Protein AF-A0A3P7QTE3-F1 (afdb_monomer_lite)

Organism: NCBI:txid637853

Structure (mmCIF, N/CA/C/O backbone):
data_AF-A0A3P7QTE3-F1
#
_entry.id   AF-A0A3P7QTE3-F1
#
loop_
_atom_site.group_PDB
_atom_site.id
_atom_site.type_symbol
_atom_site.label_atom_id
_atom_site.label_alt_id
_atom_site.label_comp_id
_atom_site.label_asym_id
_atom_site.label_entity_id
_atom_site.label_seq_id
_atom_site.pdbx_PDB_ins_code
_atom_site.Cartn_x
_atom_site.Cartn_y
_atom_site.Cartn_z
_atom_site.occupancy
_atom_site.B_iso_or_equiv
_atom_site.auth_seq_id
_atom_site.auth_comp_id
_atom_site.auth_asym_id
_atom_site.auth_atom_id
_atom_site.pdbx_PDB_model_num
ATOM 1 N N . MET A 1 1 ? -0.673 28.033 -23.781 1.00 47.50 1 MET A N 1
ATOM 2 C CA . MET A 1 1 ? -1.068 26.683 -23.327 1.00 47.50 1 MET A CA 1
ATOM 3 C C . MET A 1 1 ? -0.648 25.693 -24.394 1.00 47.50 1 MET A C 1
ATOM 5 O O . MET A 1 1 ? -0.947 25.936 -25.554 1.00 47.50 1 MET A O 1
ATOM 9 N N . GLN A 1 2 ? 0.078 24.641 -24.026 1.00 61.94 2 GLN A N 1
ATOM 10 C CA . GLN A 1 2 ? 0.423 23.546 -24.933 1.00 61.94 2 GLN A CA 1
ATOM 11 C C . GLN A 1 2 ? -0.482 22.362 -24.591 1.00 61.94 2 GLN A C 1
ATOM 13 O O . GLN A 1 2 ? -0.618 22.015 -23.419 1.00 61.94 2 GLN A O 1
ATOM 18 N N . THR A 1 3 ? -1.138 21.786 -25.593 1.00 69.81 3 THR A N 1
ATOM 19 C CA . THR A 1 3 ? -1.985 20.604 -25.412 1.00 69.81 3 THR A CA 1
ATOM 20 C C . THR A 1 3 ? -1.099 19.371 -25.278 1.00 69.81 3 THR A C 1
ATOM 22 O O . THR A 1 3 ? -0.233 19.143 -26.120 1.00 69.81 3 THR A O 1
ATOM 25 N N . ALA A 1 4 ? -1.323 18.577 -24.233 1.00 74.06 4 ALA A N 1
ATOM 26 C CA . ALA A 1 4 ? -0.698 17.272 -24.056 1.00 74.06 4 ALA A CA 1
ATOM 27 C C . ALA A 1 4 ? -1.706 16.167 -24.396 1.00 74.06 4 ALA A C 1
ATOM 29 O O . ALA A 1 4 ? -2.893 16.293 -24.099 1.00 74.06 4 ALA A O 1
ATOM 30 N N . VAL A 1 5 ? -1.227 15.081 -25.002 1.00 72.00 5 VAL A N 1
ATOM 31 C CA . VAL A 1 5 ? -2.015 13.872 -25.271 1.00 72.00 5 VAL A CA 1
ATOM 32 C C . VAL A 1 5 ? -1.390 12.730 -24.477 1.00 72.00 5 VAL A C 1
ATOM 34 O O . VAL A 1 5 ? -0.202 12.455 -24.631 1.00 72.00 5 VAL A O 1
ATOM 37 N N . ALA A 1 6 ? -2.178 12.092 -23.611 1.00 71.50 6 ALA A N 1
ATOM 38 C CA . ALA A 1 6 ? -1.771 10.918 -22.845 1.00 71.50 6 ALA A CA 1
ATOM 39 C C . ALA A 1 6 ? -2.335 9.651 -23.503 1.00 71.50 6 ALA A C 1
ATOM 41 O O . ALA A 1 6 ? -3.500 9.624 -23.893 1.00 71.50 6 ALA A O 1
ATOM 42 N N . GLY A 1 7 ? -1.513 8.609 -23.616 1.00 62.03 7 GLY A N 1
ATOM 43 C CA . GLY A 1 7 ? -1.929 7.274 -24.047 1.00 62.03 7 GLY A CA 1
ATOM 44 C C . GLY A 1 7 ? -1.589 6.246 -22.972 1.00 62.03 7 GLY A C 1
ATOM 45 O O . GLY A 1 7 ? -0.593 6.410 -22.266 1.00 62.03 7 GLY A O 1
ATOM 46 N N . SER A 1 8 ? -2.409 5.203 -22.832 1.00 64.62 8 SER A N 1
ATOM 47 C CA . SER A 1 8 ? -2.038 4.031 -22.041 1.00 64.62 8 SER A CA 1
ATOM 48 C C . SER A 1 8 ? -1.140 3.121 -22.874 1.00 64.62 8 SER A C 1
ATOM 50 O O . SER A 1 8 ? -1.301 2.971 -24.084 1.00 64.62 8 SER A O 1
ATOM 52 N N . ILE A 1 9 ? -0.166 2.519 -22.213 1.00 65.19 9 ILE A N 1
ATOM 53 C CA . ILE A 1 9 ? 0.646 1.436 -22.761 1.00 65.19 9 ILE A CA 1
ATOM 54 C C . ILE A 1 9 ? 0.377 0.193 -21.914 1.00 65.19 9 ILE A C 1
ATOM 56 O O . ILE A 1 9 ? 0.035 0.342 -20.743 1.00 65.19 9 ILE A O 1
ATOM 60 N N . ASP A 1 10 ? 0.518 -1.009 -22.486 1.00 63.75 10 ASP A N 1
ATOM 61 C CA . ASP A 1 10 ? 0.235 -2.308 -21.832 1.00 63.75 10 ASP A CA 1
ATOM 62 C C . ASP A 1 10 ? 1.280 -2.648 -20.743 1.00 63.75 10 ASP A C 1
ATOM 64 O O . ASP A 1 10 ? 1.974 -3.666 -20.777 1.00 63.75 10 ASP A O 1
ATOM 68 N N . LEU A 1 11 ? 1.442 -1.743 -19.774 1.00 60.56 11 LEU A N 1
ATOM 69 C CA . LEU A 1 11 ? 2.228 -1.919 -18.564 1.00 60.56 11 LEU A CA 1
ATOM 70 C C . LEU A 1 11 ? 1.339 -2.496 -17.482 1.00 60.56 11 LEU A C 1
ATOM 72 O O . LEU A 1 11 ? 0.680 -1.780 -16.728 1.00 60.56 11 LEU A O 1
ATOM 76 N N . ARG A 1 12 ? 1.355 -3.817 -17.381 1.00 70.94 12 ARG A N 1
ATOM 77 C CA . ARG A 1 12 ? 0.536 -4.501 -16.389 1.00 70.94 12 ARG A CA 1
ATOM 78 C C . ARG A 1 12 ? 1.190 -4.427 -15.018 1.00 70.94 12 ARG A C 1
ATOM 80 O O . ARG A 1 12 ? 2.273 -4.974 -14.789 1.00 70.94 12 ARG A O 1
ATOM 87 N N . THR A 1 13 ? 0.511 -3.732 -14.112 1.00 75.12 13 THR A N 1
ATOM 88 C CA . THR A 1 13 ? 0.779 -3.778 -12.675 1.00 75.12 13 THR A CA 1
ATOM 89 C C . THR A 1 13 ? -0.226 -4.740 -12.068 1.00 75.12 13 THR A C 1
ATOM 91 O O . THR A 1 13 ? -1.429 -4.507 -12.122 1.00 75.12 13 THR A O 1
ATOM 94 N N . TYR A 1 14 ? 0.269 -5.839 -11.515 1.00 82.69 14 TYR A N 1
ATOM 95 C CA . TYR A 1 14 ? -0.567 -6.861 -10.904 1.00 82.69 14 TYR A CA 1
ATOM 96 C C . TYR A 1 14 ? -0.625 -6.613 -9.408 1.00 82.69 14 TYR A C 1
ATOM 98 O O . TYR A 1 14 ? 0.419 -6.530 -8.754 1.00 82.69 14 TYR A O 1
ATOM 106 N N . VAL A 1 15 ? -1.836 -6.537 -8.862 1.00 87.06 15 VAL A N 1
ATOM 107 C CA . VAL A 1 15 ? -2.061 -6.464 -7.420 1.00 87.06 15 VAL A CA 1
ATOM 108 C C . VAL A 1 15 ? -2.814 -7.701 -6.948 1.00 87.06 15 VAL A C 1
ATOM 110 O O . VAL A 1 15 ? -3.839 -8.094 -7.506 1.00 87.06 15 VAL A O 1
ATOM 113 N N . SER A 1 16 ? -2.288 -8.315 -5.895 1.00 89.38 16 SER A N 1
ATOM 114 C CA . SER A 1 16 ? -2.940 -9.396 -5.169 1.00 89.38 16 SER A CA 1
ATOM 115 C C . SER A 1 16 ? -3.236 -8.905 -3.763 1.00 89.38 16 SER A C 1
ATOM 117 O O . SER A 1 16 ? -2.310 -8.523 -3.042 1.00 89.38 16 SER A O 1
ATOM 119 N N . LEU A 1 17 ? -4.511 -8.909 -3.378 1.00 89.06 17 LEU A N 1
ATOM 120 C CA . LEU A 1 17 ? -4.958 -8.518 -2.046 1.00 89.06 17 LEU A CA 1
ATOM 121 C C . LEU A 1 17 ? -5.704 -9.684 -1.401 1.00 89.06 17 LEU A C 1
ATOM 123 O O . LEU A 1 17 ? -6.661 -10.206 -1.963 1.00 89.06 17 LEU A O 1
ATOM 127 N N . PHE A 1 18 ? -5.278 -10.052 -0.196 1.00 87.25 18 PHE A N 1
ATOM 128 C CA . PHE A 1 18 ? -5.949 -11.044 0.642 1.00 87.25 18 PHE A CA 1
ATOM 129 C C . PHE A 1 18 ? -6.291 -10.447 1.997 1.00 87.25 18 PHE A C 1
ATOM 131 O O . PHE A 1 18 ? -5.536 -9.628 2.519 1.00 87.25 18 PHE A O 1
ATOM 138 N N . THR A 1 19 ? -7.382 -10.894 2.604 1.00 87.12 19 THR A N 1
ATOM 139 C CA . THR A 1 19 ? -7.638 -10.640 4.023 1.00 87.12 19 THR A CA 1
ATOM 140 C C . THR A 1 19 ? -6.867 -11.645 4.870 1.00 87.12 19 THR A C 1
ATOM 142 O O . THR A 1 19 ? -6.833 -12.831 4.543 1.00 87.12 19 THR A O 1
ATOM 145 N N . SER A 1 20 ? -6.275 -11.194 5.968 1.00 80.62 20 SER A N 1
ATOM 146 C CA . SER A 1 20 ? -5.585 -12.046 6.932 1.00 80.62 20 SER A CA 1
ATOM 147 C C . SER A 1 20 ? -6.339 -12.074 8.259 1.00 80.62 20 SER A C 1
ATOM 149 O O . SER A 1 20 ? -6.854 -11.053 8.711 1.00 80.62 20 SER A O 1
ATOM 151 N N . ALA A 1 21 ? -6.393 -13.242 8.898 1.00 85.81 21 ALA A N 1
ATOM 152 C CA . ALA A 1 21 ? -7.039 -13.427 10.201 1.00 85.81 21 ALA A CA 1
ATOM 153 C C . ALA A 1 21 ? -6.072 -13.252 11.389 1.00 85.81 21 ALA A C 1
ATOM 155 O O . ALA A 1 21 ? -6.490 -13.276 12.541 1.00 85.81 21 ALA A O 1
ATOM 156 N N . ASP A 1 22 ? -4.778 -13.062 11.127 1.00 90.25 22 ASP A N 1
ATOM 157 C CA . ASP A 1 22 ? -3.726 -12.948 12.148 1.00 90.25 22 ASP A CA 1
ATOM 158 C C . ASP A 1 22 ? -3.538 -11.527 12.711 1.00 90.25 22 ASP A C 1
ATOM 160 O O . ASP A 1 22 ? -2.635 -11.284 13.517 1.00 90.25 22 ASP A O 1
ATOM 164 N N . GLY A 1 23 ? -4.371 -10.575 12.279 1.00 91.44 23 GLY A N 1
ATOM 165 C CA . GLY A 1 23 ? -4.312 -9.185 12.726 1.00 91.44 23 GLY A CA 1
ATOM 166 C C . GLY A 1 23 ? -3.072 -8.429 12.241 1.00 91.44 23 GLY A C 1
ATOM 167 O O . GLY A 1 23 ? -2.670 -7.451 12.881 1.00 91.44 23 GLY A O 1
ATOM 168 N N . ARG A 1 24 ? -2.448 -8.860 11.137 1.00 94.81 24 ARG A N 1
ATOM 169 C CA . ARG A 1 24 ? -1.262 -8.219 10.555 1.00 94.81 24 ARG A CA 1
ATOM 170 C C . ARG A 1 24 ? -1.523 -7.676 9.154 1.00 94.81 24 ARG A C 1
ATOM 172 O O .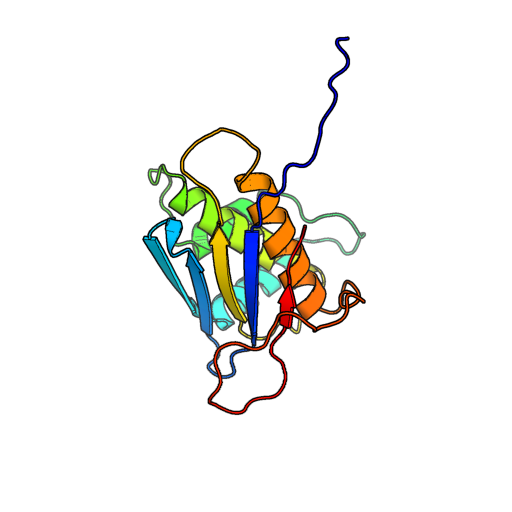 ARG A 1 24 ? -2.284 -8.231 8.370 1.00 94.81 24 ARG A O 1
ATOM 179 N N . ILE A 1 25 ? -0.865 -6.565 8.851 1.00 94.94 25 ILE A N 1
ATOM 180 C CA . ILE A 1 25 ? -0.874 -5.916 7.542 1.00 94.94 25 ILE A CA 1
ATOM 181 C C . ILE A 1 25 ? 0.452 -6.232 6.862 1.00 94.94 25 ILE A C 1
ATOM 183 O O . ILE A 1 25 ? 1.503 -5.939 7.428 1.00 94.94 25 ILE A O 1
ATOM 187 N N . TYR A 1 26 ? 0.406 -6.785 5.655 1.00 95.69 26 TYR A N 1
ATOM 188 C CA . TYR A 1 26 ? 1.582 -7.160 4.875 1.00 95.69 26 TYR A CA 1
ATOM 189 C C . TYR A 1 26 ? 1.654 -6.360 3.580 1.00 95.69 26 TYR A C 1
ATOM 191 O O . TYR A 1 26 ? 0.667 -6.267 2.849 1.00 95.69 26 TYR A O 1
ATOM 199 N N . LEU A 1 27 ? 2.847 -5.858 3.271 1.00 95.31 27 LEU A N 1
ATOM 200 C CA . LEU A 1 27 ? 3.183 -5.246 1.990 1.00 95.31 27 LEU A CA 1
ATOM 201 C C . LEU A 1 27 ? 4.401 -5.955 1.401 1.00 95.31 27 LEU A C 1
ATOM 203 O O . LEU A 1 27 ? 5.472 -5.945 2.008 1.00 95.31 27 LEU A O 1
ATOM 207 N N . SER A 1 28 ? 4.241 -6.530 0.212 1.00 94.38 28 SER A N 1
ATOM 208 C CA . SER A 1 28 ? 5.330 -7.119 -0.567 1.00 94.38 28 SER A CA 1
ATOM 209 C C . SER A 1 28 ? 5.424 -6.446 -1.936 1.00 94.38 28 SER A C 1
ATOM 211 O O . SER A 1 28 ? 4.470 -6.472 -2.714 1.00 94.38 28 SER A O 1
ATOM 213 N N . LEU A 1 29 ? 6.579 -5.847 -2.228 1.00 91.88 29 LEU A N 1
ATOM 214 C CA . LEU A 1 29 ? 6.939 -5.263 -3.523 1.00 91.88 29 LEU A CA 1
ATOM 215 C C . LEU A 1 29 ? 8.234 -5.944 -3.997 1.00 91.88 29 LEU A C 1
ATOM 217 O O . LEU A 1 29 ? 9.321 -5.394 -3.787 1.00 91.88 29 LEU A O 1
ATOM 221 N N . PRO A 1 30 ? 8.154 -7.151 -4.589 1.00 90.00 30 PRO A N 1
ATOM 222 C CA . PRO A 1 30 ? 9.332 -7.944 -4.938 1.00 90.00 30 PRO A CA 1
ATOM 223 C C . PRO A 1 30 ? 10.300 -7.200 -5.861 1.00 90.00 30 PRO A C 1
ATOM 225 O O . PRO A 1 30 ? 11.505 -7.228 -5.632 1.00 90.00 30 PRO A O 1
ATOM 228 N N . ASP A 1 31 ? 9.773 -6.457 -6.837 1.00 86.19 31 ASP A N 1
ATOM 229 C CA . ASP A 1 31 ? 10.583 -5.719 -7.818 1.00 86.19 31 ASP A CA 1
ATOM 230 C C . ASP A 1 31 ? 11.323 -4.515 -7.206 1.00 86.19 31 ASP A C 1
ATOM 232 O O . ASP A 1 31 ? 12.268 -3.997 -7.793 1.00 86.19 31 ASP A O 1
ATOM 236 N N . LEU A 1 32 ? 10.904 -4.069 -6.015 1.00 86.81 32 LEU A N 1
ATOM 237 C CA . LEU A 1 32 ? 11.561 -3.013 -5.240 1.00 86.81 32 LEU A CA 1
ATOM 238 C C . LEU A 1 32 ? 12.334 -3.558 -4.029 1.00 86.81 32 LEU A C 1
ATOM 240 O O . LEU A 1 32 ? 12.912 -2.767 -3.286 1.00 86.81 32 LEU A O 1
ATOM 244 N N . GLY A 1 33 ? 12.329 -4.877 -3.800 1.00 88.94 33 GLY A N 1
ATOM 245 C CA . GLY A 1 33 ? 12.947 -5.500 -2.627 1.00 88.94 33 GLY A CA 1
ATOM 246 C C . GLY A 1 33 ? 12.290 -5.118 -1.294 1.00 88.94 33 GLY A C 1
ATOM 247 O O . GLY A 1 33 ? 12.956 -5.132 -0.262 1.00 88.94 33 GLY A O 1
ATOM 248 N N . VAL A 1 34 ? 11.002 -4.747 -1.296 1.00 90.88 34 VAL A N 1
ATOM 249 C CA . VAL A 1 34 ? 10.283 -4.349 -0.074 1.00 90.88 34 VAL A CA 1
ATOM 250 C C . VAL A 1 34 ? 9.445 -5.506 0.448 1.00 90.88 34 VAL A C 1
ATOM 252 O O . VAL A 1 34 ? 8.554 -5.999 -0.238 1.00 90.88 34 VAL A O 1
ATOM 255 N N . GLU A 1 35 ? 9.660 -5.863 1.708 1.00 94.62 35 GLU A N 1
ATOM 256 C CA . GLU A 1 35 ? 8.767 -6.719 2.479 1.00 94.62 35 GLU A CA 1
ATOM 257 C C . GLU A 1 35 ? 8.579 -6.108 3.868 1.00 94.62 35 GLU A C 1
ATOM 259 O O . GLU A 1 35 ? 9.543 -5.864 4.600 1.00 94.62 35 GLU A O 1
ATOM 264 N N . LYS A 1 36 ? 7.335 -5.773 4.212 1.00 94.94 36 LYS A N 1
ATOM 265 C CA . LYS A 1 36 ? 6.991 -5.107 5.470 1.00 94.94 36 LYS A CA 1
ATOM 266 C C . LYS A 1 36 ? 5.756 -5.734 6.092 1.00 94.94 36 LYS A C 1
ATOM 268 O O . LYS A 1 36 ? 4.834 -6.152 5.395 1.00 94.94 36 LYS A O 1
ATOM 273 N N . THR A 1 37 ? 5.759 -5.782 7.419 1.00 95.44 37 THR A N 1
ATOM 274 C CA . THR A 1 37 ? 4.650 -6.281 8.231 1.00 95.44 37 THR A CA 1
ATOM 275 C C . THR A 1 37 ? 4.380 -5.303 9.366 1.00 95.44 37 THR A C 1
ATOM 277 O O . THR A 1 37 ? 5.316 -4.876 10.043 1.00 95.44 37 THR A O 1
ATOM 280 N N . TRP A 1 38 ? 3.111 -4.986 9.598 1.00 95.88 38 TRP A N 1
ATOM 281 C CA . TRP A 1 38 ? 2.652 -4.128 10.692 1.00 95.88 38 TRP A CA 1
ATOM 282 C C . TRP A 1 38 ? 1.460 -4.752 11.412 1.00 95.88 38 TRP A C 1
ATOM 284 O O . TRP A 1 38 ? 0.851 -5.700 10.917 1.00 95.88 38 TRP A O 1
ATOM 294 N N . LEU A 1 39 ? 1.112 -4.231 12.587 1.00 95.12 39 LEU A N 1
ATOM 295 C CA . LEU A 1 39 ? -0.043 -4.704 13.347 1.00 95.12 39 LEU A CA 1
ATOM 296 C C . LEU A 1 39 ? -1.291 -3.906 12.957 1.00 95.12 39 LEU A C 1
ATOM 298 O O . LEU A 1 39 ? -1.270 -2.676 12.942 1.00 95.12 39 LEU A O 1
ATOM 302 N N . LEU A 1 40 ? -2.406 -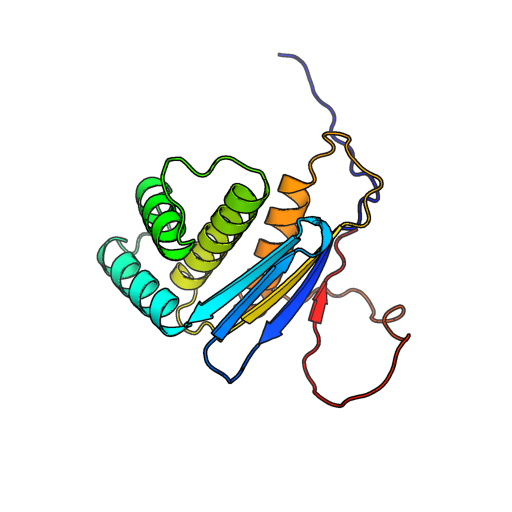4.601 12.718 1.00 93.56 40 LEU A N 1
ATOM 303 C CA . LEU A 1 40 ? -3.691 -3.973 12.393 1.00 93.56 40 LEU A CA 1
ATOM 304 C C . LEU A 1 40 ? -4.139 -2.991 13.484 1.00 93.56 40 LEU A C 1
ATOM 306 O O . LEU A 1 40 ? -4.657 -1.921 13.183 1.00 93.56 40 LEU A O 1
ATOM 310 N N . LYS A 1 41 ? -3.872 -3.310 14.755 1.00 93.81 41 LYS A N 1
ATOM 311 C CA . LYS A 1 41 ? -4.212 -2.444 15.895 1.00 93.81 41 LYS A CA 1
ATOM 312 C C . LYS A 1 41 ? -3.584 -1.044 15.811 1.00 93.81 41 LYS A C 1
ATOM 314 O O . LYS A 1 41 ? -4.172 -0.094 16.317 1.00 93.81 41 LYS A O 1
ATOM 319 N N . ASP A 1 42 ? -2.414 -0.911 15.181 1.00 93.62 42 ASP A N 1
ATOM 320 C CA . ASP A 1 42 ? -1.734 0.381 15.041 1.00 93.62 42 ASP A CA 1
ATOM 321 C C . ASP A 1 42 ? -2.423 1.243 13.973 1.00 93.62 42 ASP A C 1
ATOM 323 O O . ASP A 1 42 ? -2.568 2.452 14.161 1.00 93.62 42 ASP A O 1
ATOM 327 N N . LEU A 1 43 ? -2.921 0.612 12.901 1.00 92.12 43 LEU A N 1
ATOM 328 C CA . LEU A 1 43 ? -3.778 1.258 11.904 1.00 92.12 43 LEU A CA 1
ATOM 329 C C . LEU A 1 43 ? -5.107 1.703 12.527 1.00 92.12 43 LEU A C 1
ATOM 331 O O . LEU A 1 43 ? -5.502 2.849 12.334 1.00 92.12 43 LEU A O 1
ATOM 335 N N . LEU A 1 44 ? -5.774 0.832 13.292 1.00 91.12 44 LEU A N 1
ATOM 336 C CA . LEU A 1 44 ? -7.057 1.155 13.930 1.00 91.12 44 LEU A CA 1
ATOM 337 C C . LEU A 1 44 ? -6.919 2.336 14.899 1.00 91.12 44 LEU A C 1
ATOM 339 O O . LEU A 1 44 ? -7.656 3.312 14.786 1.00 91.12 44 LEU A O 1
ATOM 343 N N . ARG A 1 45 ? -5.891 2.317 15.757 1.00 91.25 45 ARG A N 1
ATOM 344 C CA . ARG A 1 45 ? -5.573 3.436 16.658 1.00 91.25 45 ARG A CA 1
ATOM 345 C C . ARG A 1 45 ? -5.302 4.736 15.897 1.00 91.25 45 ARG A C 1
ATOM 347 O O . ARG A 1 45 ? -5.658 5.818 16.356 1.00 91.25 45 ARG A O 1
ATOM 354 N N . ALA A 1 46 ? -4.626 4.662 14.751 1.00 90.12 46 ALA A N 1
ATOM 355 C CA . ALA A 1 46 ? -4.399 5.834 13.913 1.00 90.12 46 ALA A CA 1
ATOM 356 C C . ALA A 1 46 ? -5.705 6.356 13.288 1.00 90.12 46 ALA A C 1
ATOM 358 O O . ALA A 1 46 ? -5.908 7.568 13.250 1.00 90.12 46 ALA A O 1
ATOM 359 N N . GLY A 1 47 ? -6.593 5.458 12.855 1.00 87.00 47 GLY A N 1
ATOM 360 C CA . GLY A 1 47 ? -7.923 5.787 12.339 1.00 87.00 47 GLY A CA 1
ATOM 361 C C . GLY A 1 47 ? -8.826 6.469 13.371 1.00 87.00 47 GLY A C 1
ATOM 362 O O . GLY A 1 47 ? -9.487 7.451 13.043 1.00 87.00 47 GLY A O 1
ATOM 363 N N . GLU A 1 48 ? -8.806 6.017 14.627 1.00 86.25 48 GLU A N 1
ATOM 364 C CA . GLU A 1 48 ? -9.543 6.653 15.735 1.00 86.25 48 GLU A CA 1
ATOM 365 C C . GLU A 1 48 ? -9.110 8.111 15.932 1.00 86.25 48 GLU A C 1
ATOM 367 O O . GLU A 1 48 ? -9.940 9.019 15.894 1.00 86.25 48 GLU A O 1
ATOM 372 N N . ARG A 1 49 ? -7.795 8.354 16.015 1.00 82.62 49 ARG A N 1
ATOM 373 C CA . ARG A 1 49 ? -7.228 9.709 16.145 1.00 82.62 49 ARG A CA 1
ATOM 374 C C . ARG A 1 49 ? -7.587 10.617 14.971 1.00 82.62 49 ARG A C 1
ATOM 376 O O . ARG A 1 49 ? -7.735 11.820 15.142 1.00 82.62 49 ARG A O 1
ATOM 383 N N . LEU A 1 50 ? -7.698 10.052 13.770 1.00 79.75 50 LEU A N 1
ATOM 384 C CA . LEU A 1 50 ? -8.123 10.793 12.585 1.00 79.75 5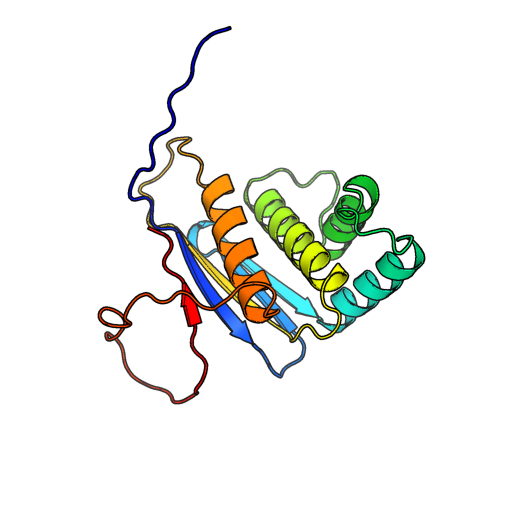0 LEU A CA 1
ATOM 385 C C . LEU A 1 50 ? -9.595 11.208 12.676 1.00 79.75 50 LEU A C 1
ATOM 387 O O . LEU A 1 50 ? -9.928 12.330 12.298 1.00 79.75 50 LEU A O 1
ATOM 391 N N . SER A 1 51 ? -10.468 10.344 13.201 1.00 74.06 51 SER A N 1
ATOM 392 C CA . SER A 1 51 ? -11.891 10.660 13.370 1.00 74.06 51 SER A CA 1
ATOM 393 C C . SER A 1 51 ? -12.127 11.827 14.325 1.00 74.06 51 SER A C 1
ATOM 395 O O . SER A 1 51 ? -13.063 12.585 14.109 1.00 74.06 51 SER A O 1
ATOM 397 N N . GLU A 1 52 ? -11.306 11.983 15.362 1.00 69.88 52 GLU A N 1
ATOM 398 C CA . GLU A 1 52 ? -11.413 13.107 16.304 1.00 69.88 52 GLU A CA 1
ATOM 399 C C . GLU A 1 52 ? -11.088 14.454 15.641 1.00 69.88 52 GLU A C 1
ATOM 401 O O . GLU A 1 52 ? -11.577 15.499 16.061 1.00 69.88 52 GLU A O 1
ATOM 406 N N . CYS A 1 53 ? -10.259 14.436 14.593 1.00 64.19 53 CYS A N 1
ATOM 407 C CA . CYS A 1 53 ? -9.806 15.631 13.883 1.00 64.19 53 CYS A CA 1
ATOM 408 C C . CYS A 1 53 ? -10.655 15.984 12.654 1.00 64.19 53 CYS A C 1
ATOM 410 O O . CYS A 1 53 ? -10.487 17.071 12.102 1.00 64.19 53 CYS A O 1
ATOM 412 N N . THR A 1 54 ? -11.521 15.080 12.185 1.00 60.12 54 THR A N 1
ATOM 413 C CA . THR A 1 54 ? -12.301 15.296 10.959 1.00 60.12 54 THR A CA 1
ATOM 414 C C . THR A 1 54 ? -13.722 15.701 11.335 1.00 60.12 54 THR A C 1
ATOM 416 O O . THR A 1 54 ? -14.466 14.906 11.901 1.00 60.12 54 THR A O 1
ATOM 419 N N . VAL A 1 55 ? -14.109 16.941 11.026 1.00 57.31 55 VAL A N 1
ATOM 42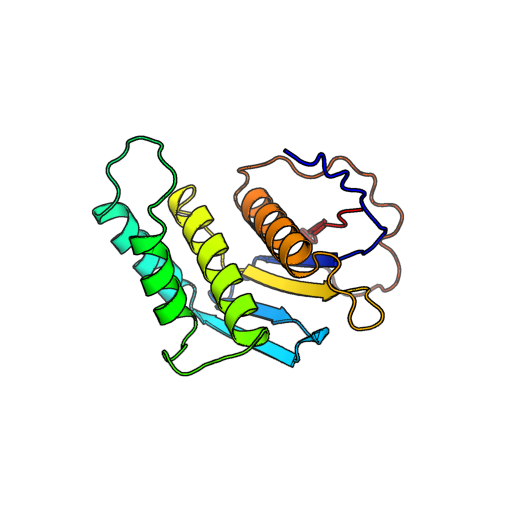0 C CA . VAL A 1 55 ? -15.518 17.358 11.071 1.00 57.31 55 VAL A CA 1
ATOM 421 C C . VAL A 1 55 ? -16.247 16.572 9.977 1.00 57.31 55 VAL A C 1
ATOM 423 O O . VAL A 1 55 ? -15.728 16.482 8.866 1.00 57.31 55 VAL A O 1
ATOM 426 N N . GLU A 1 56 ? -17.394 15.964 10.295 1.00 57.31 56 GLU A N 1
ATOM 427 C CA . GLU A 1 56 ? -18.239 15.124 9.419 1.00 57.31 56 GLU A CA 1
ATOM 428 C C . GLU A 1 56 ? -18.827 15.884 8.208 1.00 57.31 56 GLU A C 1
ATOM 430 O O . GLU A 1 56 ? -20.024 15.864 7.956 1.00 57.31 56 GLU A O 1
ATOM 435 N N . ASP A 1 57 ? -18.010 16.589 7.436 1.00 56.50 57 ASP A N 1
ATOM 436 C CA . ASP A 1 57 ? -18.453 17.325 6.259 1.00 56.50 57 ASP A CA 1
ATOM 437 C C . ASP A 1 57 ? -17.804 16.741 5.016 1.00 56.50 57 ASP A C 1
ATOM 439 O O . ASP A 1 57 ? -16.988 17.414 4.403 1.00 56.50 57 ASP A O 1
ATOM 443 N N . GLY A 1 58 ? -18.076 15.455 4.730 1.00 57.75 58 GLY A N 1
ATOM 444 C CA . GLY A 1 58 ? -17.900 14.753 3.440 1.00 57.75 58 GLY A CA 1
ATOM 445 C C . GLY A 1 58 ? -16.544 14.829 2.715 1.00 57.75 58 GLY A C 1
ATOM 446 O O . GLY A 1 58 ? -16.321 14.111 1.735 1.00 57.75 58 GLY A O 1
ATOM 447 N N . SER A 1 59 ? -15.623 15.649 3.190 1.00 61.72 59 SER A N 1
ATOM 448 C CA . SER A 1 59 ? -14.489 16.209 2.486 1.00 61.72 59 SER A CA 1
ATOM 449 C C . SER A 1 59 ? -13.348 15.210 2.501 1.00 61.72 59 SER A C 1
ATOM 451 O O . SER A 1 59 ? -13.264 14.347 3.382 1.00 61.72 59 SER A O 1
ATOM 453 N N . PRO A 1 60 ? -12.498 15.225 1.464 1.00 60.84 60 PRO A N 1
ATOM 454 C CA . PRO A 1 60 ? -11.314 14.401 1.483 1.00 60.84 60 PRO A CA 1
ATOM 455 C C . PRO A 1 60 ? -10.468 14.785 2.706 1.00 60.84 60 PRO A C 1
ATOM 457 O O . PRO A 1 60 ? -10.296 15.971 2.992 1.00 60.84 60 PRO A O 1
ATOM 460 N N . PRO A 1 61 ? -9.948 13.790 3.433 1.00 64.75 61 PRO A N 1
ATOM 461 C CA . PRO A 1 61 ? -9.106 14.026 4.595 1.00 64.75 61 PRO A CA 1
ATOM 462 C C . PRO A 1 61 ? -7.914 14.911 4.225 1.00 64.75 61 PRO A C 1
ATOM 464 O O . PRO A 1 61 ? -7.294 14.724 3.173 1.00 64.75 61 PRO A O 1
ATOM 467 N N . SER A 1 62 ? -7.588 15.880 5.084 1.00 71.62 62 SER A N 1
ATOM 468 C CA . SER A 1 62 ? -6.496 16.811 4.807 1.00 71.62 62 SER A CA 1
ATOM 469 C C . SER A 1 62 ? -5.169 16.055 4.672 1.00 71.62 62 SER A C 1
ATOM 471 O O . SER A 1 62 ? -4.796 15.241 5.524 1.00 71.62 62 SER A O 1
ATOM 473 N N . LEU A 1 63 ? -4.438 16.318 3.580 1.00 74.88 63 LEU A N 1
ATOM 474 C CA . LEU A 1 63 ? -3.112 15.729 3.353 1.00 74.88 63 LEU A CA 1
ATOM 475 C C . LEU A 1 63 ? -2.170 16.012 4.531 1.00 74.88 63 LEU A C 1
ATOM 477 O O . LEU A 1 63 ? -1.431 15.123 4.949 1.00 74.88 63 LEU A O 1
ATOM 481 N N . GLU A 1 64 ? -2.259 17.222 5.087 1.00 78.75 64 GLU A N 1
ATOM 482 C CA . GLU A 1 64 ? -1.495 17.690 6.249 1.00 78.75 64 GLU A CA 1
ATOM 483 C C . GLU A 1 64 ? -1.659 16.789 7.479 1.00 78.75 64 GLU A C 1
ATOM 485 O O . GLU A 1 64 ? -0.744 16.674 8.288 1.00 78.75 64 GLU A O 1
ATOM 490 N N . LEU A 1 65 ? -2.803 16.112 7.621 1.00 82.88 65 LEU A N 1
ATOM 491 C CA . LEU A 1 65 ? -3.064 15.214 8.743 1.00 82.88 65 LEU A CA 1
ATOM 492 C C . LEU A 1 65 ? -2.645 13.770 8.436 1.00 82.88 65 LEU A C 1
ATOM 494 O O . LEU A 1 65 ? -2.063 13.087 9.283 1.00 82.88 65 LEU A O 1
ATOM 498 N N . LEU A 1 66 ? -2.921 13.297 7.218 1.00 86.50 66 LEU A N 1
ATOM 499 C CA . LEU A 1 66 ? -2.634 11.920 6.816 1.00 86.50 66 LEU A CA 1
ATOM 500 C C . LEU A 1 66 ? -1.142 11.646 6.638 1.00 86.50 66 LEU A C 1
ATOM 502 O O . LEU A 1 66 ? -0.657 10.599 7.069 1.00 86.50 66 LEU A O 1
ATOM 506 N N . VAL A 1 67 ? -0.405 12.566 6.011 1.00 88.38 67 VAL A N 1
ATOM 507 C CA . VAL A 1 67 ? 1.008 12.358 5.663 1.00 88.38 67 VAL A CA 1
ATOM 508 C C . VAL A 1 67 ? 1.889 12.151 6.905 1.00 88.38 67 VAL A C 1
ATOM 510 O O . VAL A 1 67 ? 2.658 11.185 6.906 1.00 88.38 67 VAL A O 1
ATOM 513 N N . PRO A 1 68 ? 1.783 12.947 7.989 1.00 89.56 68 PRO A N 1
ATOM 514 C CA . PRO A 1 68 ? 2.571 12.715 9.202 1.00 89.56 68 PRO A CA 1
ATOM 515 C C . PRO A 1 68 ? 2.275 11.367 9.870 1.00 89.56 68 PRO A C 1
ATOM 517 O O . PRO A 1 68 ? 3.187 10.693 10.354 1.00 89.56 68 PRO A O 1
ATOM 520 N N . ILE A 1 69 ? 1.008 10.941 9.878 1.00 90.75 69 ILE A N 1
ATOM 521 C CA . ILE A 1 69 ? 0.596 9.657 10.461 1.00 90.75 69 ILE A CA 1
ATOM 522 C C . ILE A 1 69 ? 1.098 8.496 9.600 1.00 90.75 69 ILE A C 1
ATOM 524 O O . ILE A 1 69 ? 1.694 7.561 10.135 1.00 90.75 69 ILE A O 1
ATOM 528 N N . ALA A 1 70 ? 0.933 8.579 8.278 1.00 91.88 70 ALA A N 1
ATOM 529 C CA . ALA A 1 70 ? 1.467 7.606 7.332 1.00 91.88 70 ALA A CA 1
ATOM 530 C C . ALA A 1 70 ? 2.991 7.478 7.467 1.00 91.88 70 ALA A C 1
ATOM 532 O O . ALA A 1 70 ? 3.515 6.366 7.528 1.00 91.88 70 ALA A O 1
ATOM 533 N N . ARG A 1 71 ? 3.708 8.602 7.602 1.00 90.56 71 ARG A N 1
ATOM 534 C CA . ARG A 1 71 ? 5.160 8.620 7.828 1.00 90.56 71 ARG A CA 1
ATOM 535 C C . ARG A 1 71 ? 5.526 7.902 9.125 1.00 90.56 71 ARG A C 1
ATOM 537 O O . ARG A 1 71 ? 6.380 7.015 9.104 1.00 90.56 71 ARG A O 1
ATOM 544 N N . LYS A 1 72 ? 4.823 8.198 10.221 1.00 91.19 72 LYS A N 1
ATOM 545 C CA . LYS A 1 72 ? 5.031 7.531 11.513 1.00 91.19 72 LYS A CA 1
ATOM 546 C C . LYS A 1 72 ? 4.791 6.019 11.434 1.00 91.19 72 LYS A C 1
ATOM 548 O O . LYS A 1 72 ? 5.616 5.253 11.923 1.00 91.19 72 LYS A O 1
ATOM 553 N N . LEU A 1 73 ? 3.699 5.584 10.800 1.00 91.56 73 LEU A N 1
ATOM 554 C CA . LEU A 1 73 ? 3.357 4.161 10.643 1.00 91.56 73 LEU A CA 1
ATOM 555 C C . LEU A 1 73 ? 4.306 3.427 9.690 1.00 91.56 73 LEU A C 1
ATOM 557 O O . LEU A 1 73 ? 4.622 2.257 9.902 1.00 91.56 73 LEU A O 1
ATOM 561 N N . SER A 1 74 ? 4.826 4.122 8.678 1.00 89.25 74 SER A N 1
ATOM 562 C CA . SER A 1 74 ? 5.824 3.562 7.764 1.00 89.25 74 SER A CA 1
ATOM 563 C C . SER A 1 74 ? 7.164 3.250 8.441 1.00 89.25 74 SER A C 1
ATOM 565 O O . SER A 1 74 ? 7.959 2.501 7.876 1.00 89.25 74 SER A O 1
ATOM 567 N N . GLY A 1 75 ? 7.413 3.790 9.643 1.00 83.50 75 GLY A N 1
ATOM 568 C CA . GLY A 1 75 ? 8.705 3.683 10.325 1.00 83.50 75 GLY A CA 1
ATOM 569 C C . GLY A 1 75 ? 9.806 4.493 9.637 1.00 83.50 75 GLY A C 1
ATOM 570 O O . GLY A 1 75 ? 10.984 4.150 9.742 1.00 83.50 75 GLY A O 1
ATOM 571 N N . SER A 1 76 ? 9.424 5.531 8.892 1.00 70.31 76 SER A N 1
ATOM 572 C CA . SER A 1 76 ? 10.365 6.351 8.144 1.00 70.31 76 SER A CA 1
ATOM 573 C C . SER A 1 76 ? 10.883 7.534 8.950 1.00 70.31 76 SER A C 1
ATOM 575 O O . SER A 1 76 ? 10.113 8.218 9.626 1.00 70.31 76 SER A O 1
ATOM 577 N N . CYS A 1 77 ? 12.188 7.773 8.841 1.00 61.66 77 CYS A N 1
ATOM 578 C CA . CYS A 1 77 ? 12.858 8.978 9.321 1.00 61.66 77 CYS A CA 1
ATOM 579 C C . CYS A 1 77 ? 12.888 10.035 8.204 1.00 61.66 77 CYS A C 1
ATOM 581 O O . CYS A 1 77 ? 12.851 9.676 7.029 1.00 61.66 77 CYS A O 1
ATOM 583 N N . GLU A 1 78 ? 12.999 11.320 8.551 1.00 58.59 78 GLU A N 1
ATOM 584 C CA . GLU A 1 78 ? 13.053 12.418 7.569 1.00 58.59 78 GLU A CA 1
ATOM 585 C C . GLU A 1 78 ? 14.209 12.282 6.559 1.00 58.59 78 GLU A C 1
ATOM 587 O O . GLU A 1 78 ? 14.078 12.745 5.430 1.00 58.59 78 GLU A O 1
ATOM 592 N N . ASP A 1 79 ? 15.270 11.547 6.911 1.00 58.41 79 ASP A N 1
ATOM 593 C CA . ASP A 1 79 ? 16.428 11.282 6.044 1.00 58.41 79 ASP A CA 1
ATOM 594 C C . ASP A 1 79 ? 16.285 10.059 5.113 1.00 58.41 79 ASP A C 1
ATOM 596 O O . ASP A 1 79 ? 17.191 9.761 4.328 1.00 58.41 79 ASP A O 1
ATOM 600 N N . GLN A 1 80 ? 15.176 9.309 5.160 1.00 64.56 80 GLN A N 1
ATOM 601 C CA . GLN A 1 80 ? 14.989 8.164 4.258 1.00 64.56 80 GLN A CA 1
ATOM 602 C C . GLN A 1 80 ? 14.573 8.635 2.859 1.00 64.56 80 GLN A C 1
ATOM 604 O O . GLN A 1 80 ? 13.404 8.899 2.584 1.00 64.56 80 GLN A O 1
ATOM 609 N N . CYS A 1 81 ? 15.537 8.688 1.941 1.00 63.84 81 CYS A N 1
ATOM 610 C CA . CYS A 1 81 ? 15.308 9.013 0.536 1.00 63.84 81 CYS A CA 1
ATOM 611 C C . CYS A 1 81 ? 15.303 7.738 -0.324 1.00 63.84 81 CYS A C 1
ATOM 613 O O . CYS A 1 81 ? 16.253 6.956 -0.298 1.00 63.84 81 CYS A O 1
ATOM 615 N N . GLY A 1 82 ? 14.235 7.507 -1.096 1.00 84.19 82 GLY A N 1
ATOM 616 C CA . GLY A 1 82 ? 14.202 6.418 -2.074 1.00 84.19 82 GLY A CA 1
ATOM 617 C C . GLY A 1 82 ? 12.806 5.994 -2.525 1.00 84.19 82 GLY A C 1
ATOM 618 O O . GLY A 1 82 ? 11.808 6.189 -1.830 1.00 84.19 82 GLY A O 1
ATOM 619 N N . VAL A 1 83 ? 12.745 5.346 -3.692 1.00 86.88 83 VAL A N 1
ATOM 620 C CA . VAL A 1 83 ? 11.497 4.837 -4.295 1.00 86.88 83 VAL A CA 1
ATOM 621 C C . VAL A 1 83 ? 10.761 3.846 -3.390 1.00 86.88 83 VAL A C 1
ATOM 623 O O . VAL A 1 83 ? 9.535 3.853 -3.344 1.00 86.88 83 VAL A O 1
ATOM 626 N N . GLN A 1 84 ? 11.498 3.045 -2.614 1.00 89.56 84 GLN A N 1
ATOM 627 C CA . GLN A 1 84 ? 10.926 2.110 -1.644 1.00 89.56 84 GLN A CA 1
ATOM 628 C C . GLN A 1 84 ? 10.178 2.850 -0.533 1.00 89.56 84 GLN A C 1
ATOM 630 O O . GLN A 1 84 ? 9.051 2.489 -0.198 1.00 89.56 84 GLN A O 1
ATOM 635 N N . HIS A 1 85 ? 10.786 3.909 0.013 1.00 89.56 85 HIS A N 1
ATOM 636 C CA . HIS A 1 85 ? 10.168 4.694 1.072 1.00 89.56 85 HIS A CA 1
ATOM 637 C C . HIS A 1 85 ? 8.893 5.384 0.567 1.00 89.56 85 HIS A C 1
ATOM 639 O O . HIS A 1 85 ? 7.846 5.284 1.207 1.00 89.56 85 HIS A O 1
ATOM 645 N N . LEU A 1 86 ? 8.954 5.991 -0.621 1.00 90.19 86 LEU A N 1
ATOM 646 C CA . LEU A 1 86 ? 7.793 6.607 -1.265 1.00 90.19 86 LEU A CA 1
ATOM 647 C C . LEU A 1 86 ? 6.670 5.596 -1.529 1.00 90.19 86 LEU A C 1
ATOM 649 O O . LEU A 1 86 ? 5.507 5.903 -1.278 1.00 90.19 86 LEU A O 1
ATOM 653 N N . ALA A 1 87 ? 6.998 4.380 -1.976 1.00 91.69 87 ALA A N 1
ATOM 654 C CA . ALA A 1 87 ? 6.009 3.329 -2.207 1.00 91.69 87 ALA A CA 1
ATOM 655 C C . ALA A 1 87 ? 5.309 2.895 -0.906 1.00 91.69 87 ALA A C 1
ATOM 657 O O . ALA A 1 87 ? 4.082 2.765 -0.878 1.00 91.69 87 ALA A O 1
ATOM 658 N N . ILE A 1 88 ? 6.066 2.723 0.184 1.00 93.94 88 ILE A N 1
ATOM 659 C CA . ILE A 1 88 ? 5.516 2.401 1.511 1.00 93.94 88 ILE A CA 1
ATOM 660 C C . ILE A 1 88 ? 4.646 3.556 2.028 1.00 93.94 88 ILE A C 1
ATOM 662 O O . ILE A 1 88 ? 3.560 3.320 2.560 1.00 93.94 88 ILE A O 1
ATOM 666 N N . LEU A 1 89 ? 5.101 4.802 1.869 1.00 92.69 89 LEU A N 1
ATOM 667 C CA . LEU A 1 89 ? 4.362 5.987 2.300 1.00 92.69 89 LEU A CA 1
ATOM 668 C C . LEU A 1 89 ? 3.039 6.128 1.538 1.00 92.69 89 LEU A C 1
ATOM 670 O O . LEU A 1 89 ? 1.999 6.347 2.156 1.00 92.69 89 LEU A O 1
ATOM 674 N N . ALA A 1 90 ? 3.063 5.947 0.215 1.00 93.06 90 ALA A N 1
ATOM 675 C CA . ALA A 1 90 ? 1.871 5.973 -0.626 1.00 93.06 90 ALA A CA 1
ATOM 676 C C . ALA A 1 90 ? 0.879 4.860 -0.251 1.00 93.06 90 ALA A C 1
ATOM 678 O O . ALA A 1 90 ? -0.320 5.116 -0.163 1.00 93.06 90 ALA A O 1
ATOM 679 N N . PHE A 1 91 ? 1.369 3.650 0.047 1.00 94.69 91 PHE A N 1
ATOM 680 C CA . PHE A 1 91 ? 0.532 2.561 0.557 1.00 94.69 91 PHE A CA 1
ATOM 681 C C . PHE A 1 91 ? -0.193 2.957 1.852 1.00 94.69 91 PHE A C 1
ATOM 683 O O . PHE A 1 91 ? -1.413 2.821 1.935 1.00 94.69 91 PHE A O 1
ATOM 690 N N . TRP A 1 92 ? 0.531 3.494 2.838 1.00 94.56 92 TRP A N 1
ATOM 691 C CA . TRP A 1 92 ? -0.064 3.926 4.107 1.00 94.56 92 TRP A CA 1
ATOM 692 C C . TRP A 1 92 ? -1.050 5.076 3.944 1.00 94.56 92 TRP A C 1
ATOM 694 O O . TRP A 1 92 ? -2.106 5.065 4.572 1.00 94.56 92 TRP A O 1
ATOM 704 N N . TYR A 1 93 ? -0.722 6.047 3.094 1.00 92.69 93 TYR A N 1
ATOM 705 C CA . TYR A 1 93 ? -1.605 7.165 2.786 1.00 92.69 93 TYR A CA 1
ATOM 706 C C . TYR A 1 93 ? -2.949 6.677 2.226 1.00 92.69 93 TYR A C 1
ATOM 708 O O . TYR A 1 93 ? -4.005 7.067 2.726 1.00 92.69 93 TYR A O 1
ATOM 716 N N . LEU A 1 94 ? -2.916 5.767 1.245 1.00 92.38 94 LEU A N 1
ATOM 717 C CA . LEU A 1 94 ? -4.124 5.182 0.662 1.00 92.38 94 LEU A CA 1
ATOM 718 C C . LEU A 1 94 ? -4.897 4.341 1.683 1.00 92.38 94 LEU A C 1
ATOM 720 O O . LEU A 1 94 ? -6.109 4.496 1.804 1.00 92.38 94 LEU A O 1
ATOM 724 N N . LEU A 1 95 ? -4.211 3.494 2.455 1.00 92.19 95 LEU A N 1
ATOM 725 C CA . LEU A 1 95 ? -4.844 2.642 3.463 1.00 92.19 95 LEU A CA 1
ATOM 726 C C . LEU A 1 95 ? -5.560 3.456 4.548 1.00 92.19 95 LEU A C 1
ATOM 728 O O . LEU A 1 95 ? -6.704 3.151 4.876 1.00 92.19 95 LEU A O 1
ATOM 732 N N . LEU A 1 96 ? -4.931 4.518 5.059 1.00 91.62 96 LEU A N 1
ATOM 733 C CA . LEU A 1 96 ? -5.559 5.427 6.022 1.00 91.62 96 LEU A CA 1
ATOM 734 C C . LEU A 1 96 ? -6.764 6.157 5.419 1.00 91.62 96 LEU A C 1
ATOM 736 O O . LEU A 1 96 ? -7.798 6.260 6.078 1.00 91.62 96 LEU A O 1
ATOM 740 N N . GLY A 1 97 ? -6.657 6.610 4.166 1.00 89.12 97 GLY A N 1
ATOM 741 C CA . GLY A 1 97 ? -7.773 7.238 3.458 1.00 89.12 97 GLY A CA 1
ATOM 742 C C . GLY A 1 97 ? -8.986 6.310 3.329 1.00 89.12 97 GLY A C 1
ATOM 743 O O . GLY A 1 97 ? -10.123 6.752 3.499 1.00 89.12 97 GLY A O 1
ATOM 744 N N . VAL A 1 98 ? -8.763 5.010 3.100 1.00 88.38 98 VAL A N 1
ATOM 745 C CA . VAL A 1 98 ? -9.850 4.018 3.090 1.00 88.38 98 VAL A CA 1
ATOM 746 C C . VAL A 1 98 ? -10.405 3.782 4.498 1.00 88.38 98 VAL A C 1
ATOM 748 O O . VAL A 1 98 ? -11.625 3.776 4.654 1.00 88.38 98 VAL A O 1
ATOM 751 N N . VAL A 1 99 ? -9.559 3.669 5.530 1.00 88.50 99 VAL A N 1
ATOM 752 C CA . VAL A 1 99 ? -10.005 3.503 6.933 1.00 88.50 99 VAL A CA 1
ATOM 753 C C . VAL A 1 99 ? -10.884 4.661 7.406 1.00 88.50 99 VAL A C 1
ATOM 755 O O . VAL A 1 99 ? -11.854 4.449 8.131 1.00 88.50 99 VAL A O 1
ATOM 758 N N . GLN A 1 100 ? -10.597 5.887 6.966 1.00 85.56 100 GLN A N 1
ATOM 759 C CA . GLN A 1 100 ? -11.436 7.044 7.288 1.00 85.56 100 GLN A CA 1
ATOM 760 C C . GLN A 1 100 ? -12.836 6.955 6.680 1.00 85.56 100 GLN A C 1
ATOM 762 O O . GLN A 1 100 ? -13.789 7.461 7.266 1.00 85.56 100 GLN A O 1
ATOM 767 N N . ARG A 1 101 ? -12.978 6.313 5.516 1.00 82.88 101 ARG A N 1
ATOM 768 C 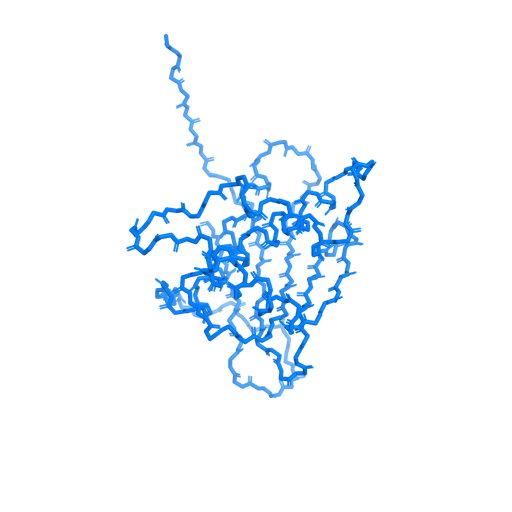CA . ARG A 1 101 ? -14.279 6.103 4.865 1.00 82.88 101 ARG A CA 1
ATOM 769 C C . ARG A 1 101 ? -14.988 4.846 5.365 1.00 82.88 101 ARG A C 1
ATOM 771 O O . ARG A 1 101 ? -16.214 4.834 5.408 1.00 82.88 101 ARG A O 1
ATOM 778 N N . LYS A 1 102 ? -14.246 3.805 5.756 1.00 83.06 102 LYS A N 1
ATOM 779 C CA . LYS A 1 102 ? -14.786 2.559 6.307 1.00 83.06 102 LYS A CA 1
ATOM 780 C C . LYS A 1 102 ? -13.934 2.047 7.465 1.00 83.06 102 LYS A C 1
ATOM 782 O O . LYS A 1 102 ? -12.803 1.614 7.269 1.00 83.06 102 LYS A O 1
ATOM 787 N N . ARG A 1 103 ? -14.529 2.034 8.660 1.00 77.00 103 ARG A N 1
ATOM 788 C CA . ARG A 1 103 ? -13.841 1.695 9.916 1.00 77.00 103 ARG A CA 1
ATOM 789 C C . ARG A 1 103 ? -13.610 0.195 10.110 1.00 77.00 103 ARG A C 1
ATOM 791 O O . ARG A 1 103 ? -12.592 -0.185 10.677 1.00 77.00 103 ARG A O 1
ATOM 798 N N . ASP A 1 104 ? -14.493 -0.646 9.573 1.00 80.44 104 ASP A N 1
ATOM 799 C CA . ASP A 1 104 ? -14.379 -2.109 9.648 1.00 80.44 104 ASP A CA 1
ATOM 800 C C . ASP A 1 104 ? -13.441 -2.662 8.565 1.00 80.44 104 ASP A C 1
ATOM 802 O O . ASP A 1 104 ? -13.855 -3.398 7.663 1.00 80.44 104 ASP A O 1
ATOM 806 N N . ILE A 1 105 ? -12.165 -2.269 8.625 1.00 82.75 105 ILE A N 1
ATOM 807 C CA . ILE A 1 105 ? -11.114 -2.839 7.778 1.00 82.75 105 ILE A CA 1
ATOM 808 C C . ILE A 1 105 ? -10.512 -4.080 8.437 1.00 82.75 105 ILE A C 1
ATOM 810 O O . ILE A 1 105 ? -10.117 -4.078 9.603 1.00 82.75 105 ILE A O 1
ATOM 814 N N . LEU A 1 106 ? -10.402 -5.142 7.641 1.00 86.25 106 LEU A N 1
ATOM 815 C CA . LEU A 1 106 ? -9.711 -6.369 8.014 1.00 86.25 106 LEU A CA 1
ATOM 816 C C . LEU A 1 106 ? -8.199 -6.220 7.818 1.00 86.25 106 LEU A C 1
ATOM 818 O O . LEU A 1 106 ? -7.724 -5.376 7.059 1.00 86.25 106 LEU A O 1
ATOM 822 N N . ALA A 1 107 ? -7.427 -7.081 8.476 1.00 88.94 107 ALA A N 1
ATOM 823 C CA . ALA A 1 107 ? -6.006 -7.208 8.183 1.00 88.94 107 ALA A CA 1
ATOM 824 C C . ALA A 1 107 ? -5.822 -7.614 6.712 1.00 88.94 107 ALA A C 1
ATOM 826 O O . ALA A 1 107 ? -6.579 -8.436 6.195 1.00 88.94 107 ALA A O 1
ATOM 827 N N . VAL A 1 108 ? -4.838 -7.026 6.029 1.00 90.19 108 VAL A N 1
ATOM 828 C CA . VAL A 1 108 ? -4.627 -7.227 4.588 1.00 90.19 108 VAL A CA 1
ATOM 829 C C . VAL A 1 108 ? -3.224 -7.717 4.285 1.00 90.19 108 VAL A C 1
ATOM 831 O O . VAL A 1 108 ? -2.252 -7.286 4.899 1.00 90.19 108 VAL A O 1
ATOM 834 N N . LYS A 1 109 ? -3.105 -8.565 3.271 1.00 93.12 109 LYS A N 1
ATOM 835 C CA . LYS A 1 109 ? -1.847 -8.932 2.637 1.00 93.12 109 LYS A CA 1
ATOM 836 C C . LYS A 1 109 ? -1.871 -8.476 1.192 1.00 93.12 109 LYS A C 1
ATOM 838 O O . LYS A 1 109 ? -2.604 -9.035 0.381 1.00 93.12 109 LYS A O 1
ATOM 843 N N . LEU A 1 110 ? -1.068 -7.461 0.895 1.00 93.50 110 LEU A N 1
ATOM 844 C CA . LEU A 1 110 ? -0.979 -6.837 -0.414 1.00 93.50 110 LEU A CA 1
ATOM 845 C C . LEU A 1 110 ? 0.373 -7.149 -1.057 1.00 93.50 110 LEU A C 1
ATOM 847 O O . LEU A 1 110 ? 1.430 -6.936 -0.463 1.00 93.50 110 LEU A O 1
ATOM 851 N N . THR A 1 111 ? 0.337 -7.669 -2.279 1.00 92.62 111 THR A N 1
ATOM 852 C CA . THR A 1 111 ? 1.522 -7.905 -3.110 1.00 92.62 111 THR A CA 1
ATOM 853 C C . THR A 1 111 ? 1.349 -7.194 -4.440 1.00 92.62 111 THR A C 1
ATOM 855 O O . THR A 1 111 ? 0.332 -7.399 -5.101 1.00 92.62 111 THR A O 1
ATOM 858 N N . VAL A 1 112 ? 2.331 -6.385 -4.841 1.00 89.94 112 VAL A N 1
ATOM 859 C CA . VAL A 1 112 ? 2.339 -5.711 -6.149 1.00 89.94 112 VAL A CA 1
ATOM 860 C C . VAL A 1 112 ? 3.516 -6.206 -6.971 1.00 89.94 112 VAL A C 1
ATOM 862 O O . VAL A 1 112 ? 4.639 -6.245 -6.471 1.00 89.94 112 VAL A O 1
ATOM 865 N N . ARG A 1 113 ? 3.256 -6.574 -8.226 1.00 85.06 113 ARG A N 1
ATOM 866 C CA . ARG A 1 113 ? 4.274 -6.969 -9.203 1.00 85.06 113 ARG A CA 1
ATOM 867 C C . ARG A 1 113 ? 4.157 -6.119 -10.457 1.00 85.06 113 ARG A C 1
ATOM 869 O O . ARG A 1 113 ? 3.061 -5.922 -10.980 1.00 85.06 113 ARG A O 1
ATOM 876 N N . PHE A 1 114 ? 5.287 -5.663 -10.965 1.00 79.19 114 PHE A N 1
ATOM 877 C CA . PHE A 1 114 ? 5.383 -4.862 -12.172 1.00 79.19 114 PHE A CA 1
ATOM 878 C C . PHE A 1 114 ? 5.873 -5.737 -13.324 1.00 79.19 114 PHE A C 1
ATOM 880 O O . PHE A 1 114 ? 6.974 -6.280 -13.286 1.00 79.19 114 PHE A O 1
ATOM 887 N N . LYS A 1 115 ? 5.087 -5.848 -14.399 1.00 70.38 115 LYS A N 1
ATOM 888 C CA . LYS A 1 115 ? 5.570 -6.421 -15.661 1.00 70.38 115 LYS A CA 1
ATOM 889 C C . LYS A 1 115 ? 6.224 -5.310 -16.472 1.00 70.38 115 LYS A C 1
ATOM 891 O O . LYS A 1 115 ? 5.657 -4.805 -17.434 1.00 70.38 115 LYS A O 1
ATOM 896 N N . LEU A 1 116 ? 7.396 -4.880 -16.021 1.00 58.41 116 LEU A N 1
ATOM 897 C CA . LEU A 1 116 ? 8.130 -3.777 -16.625 1.00 58.41 116 LEU A CA 1
ATOM 898 C C . LEU A 1 116 ? 9.575 -4.202 -16.906 1.00 58.41 116 LEU A C 1
ATOM 900 O O . LEU A 1 116 ? 10.323 -4.427 -15.953 1.00 58.41 116 LEU A O 1
ATOM 904 N N . PRO A 1 117 ? 10.016 -4.279 -18.178 1.00 50.41 117 PRO A N 1
ATOM 905 C CA . PRO A 1 117 ? 11.431 -4.101 -18.465 1.00 50.41 117 PRO A CA 1
ATOM 906 C C . PRO A 1 117 ? 11.832 -2.700 -17.977 1.00 50.41 117 PRO A C 1
ATOM 908 O O . PRO A 1 117 ? 11.115 -1.719 -18.171 1.00 50.41 117 PRO A O 1
ATOM 911 N N . SER A 1 118 ? 12.942 -2.650 -17.253 1.00 42.25 118 SER A N 1
ATOM 912 C CA . SER A 1 118 ? 13.454 -1.512 -16.488 1.00 42.25 118 SER A CA 1
ATOM 913 C C . SER A 1 118 ? 13.329 -0.135 -17.165 1.00 42.25 118 SER A C 1
ATOM 915 O O . SER A 1 118 ? 13.791 0.060 -18.284 1.00 42.25 118 SER A O 1
ATOM 917 N N . CYS A 1 119 ? 12.850 0.838 -16.382 1.00 47.38 119 CYS A N 1
ATOM 918 C CA . CYS A 1 119 ? 13.242 2.252 -16.426 1.00 47.38 119 CYS A CA 1
ATOM 919 C C . CYS A 1 119 ? 12.943 3.058 -17.701 1.00 47.38 119 CYS A C 1
ATOM 921 O O . CYS A 1 119 ? 13.846 3.570 -18.356 1.00 47.38 119 CYS A O 1
ATOM 923 N N . VAL A 1 120 ? 11.666 3.336 -17.946 1.00 54.34 120 VAL A N 1
ATOM 924 C CA . VAL A 1 120 ? 11.255 4.555 -18.659 1.00 54.34 120 VAL A CA 1
ATOM 925 C C . VAL A 1 120 ? 10.177 5.206 -17.793 1.00 54.34 120 VAL A C 1
ATOM 927 O O . VAL A 1 120 ? 9.361 4.487 -17.222 1.00 54.34 120 VAL A O 1
ATOM 930 N N . GLY A 1 121 ? 10.204 6.530 -17.611 1.00 55.97 121 GLY A N 1
ATOM 931 C CA . GLY A 1 121 ? 9.297 7.307 -16.743 1.00 55.97 121 GLY A CA 1
ATOM 932 C C . GLY A 1 121 ? 7.826 7.307 -17.189 1.00 55.97 121 GLY A C 1
ATOM 933 O O . GLY A 1 121 ? 7.220 8.356 -17.349 1.00 55.97 121 GLY A O 1
ATOM 934 N N . LEU A 1 122 ? 7.256 6.123 -17.392 1.00 60.53 122 LEU A N 1
ATOM 935 C CA . LEU A 1 122 ? 5.967 5.824 -18.009 1.00 60.53 122 LEU A CA 1
ATOM 936 C C . LEU A 1 122 ? 4.794 5.839 -17.013 1.00 60.53 122 LEU A C 1
ATOM 938 O O . LEU A 1 122 ? 3.728 5.309 -17.302 1.00 60.53 122 LEU A O 1
ATOM 942 N N . GLY A 1 123 ? 4.976 6.418 -15.823 1.00 69.88 123 GLY A N 1
ATOM 943 C CA . GLY A 1 123 ? 3.902 6.521 -14.828 1.00 69.88 123 GLY A CA 1
ATOM 944 C C . GLY A 1 123 ? 3.683 5.268 -13.971 1.00 69.88 123 GLY A C 1
ATOM 945 O O . GLY A 1 123 ? 2.579 5.058 -13.472 1.00 69.88 123 GLY A O 1
ATOM 946 N N . SER A 1 124 ? 4.719 4.455 -13.735 1.00 77.31 124 SER A N 1
ATOM 947 C CA . SER A 1 124 ? 4.642 3.268 -12.862 1.00 77.31 124 SER A CA 1
ATOM 948 C C . SER A 1 124 ? 4.177 3.580 -11.432 1.00 77.31 124 SER A C 1
ATOM 950 O O . SER A 1 124 ? 3.458 2.784 -10.835 1.00 77.31 124 SER A O 1
ATOM 952 N N . SER A 1 125 ? 4.518 4.755 -10.891 1.00 83.88 125 SER A N 1
ATOM 953 C CA . SER A 1 125 ? 4.012 5.237 -9.597 1.00 83.88 125 SER A CA 1
ATOM 954 C C . SER A 1 125 ? 2.510 5.537 -9.627 1.00 83.88 125 SER A C 1
ATOM 956 O O . SER A 1 125 ? 1.810 5.266 -8.655 1.00 83.88 125 SER A O 1
ATOM 958 N N . GLY A 1 126 ? 2.000 6.046 -10.752 1.00 83.81 126 GLY A N 1
ATOM 959 C CA . GLY A 1 126 ? 0.569 6.237 -10.977 1.00 83.81 126 GLY A CA 1
ATOM 960 C C . GLY A 1 126 ? -0.163 4.899 -11.021 1.00 83.81 126 GLY A C 1
ATOM 961 O O . GLY A 1 126 ? -1.122 4.705 -10.277 1.00 83.81 126 GLY A O 1
ATOM 962 N N . ALA A 1 127 ? 0.342 3.948 -11.812 1.00 84.06 127 ALA A N 1
ATOM 963 C CA . ALA A 1 127 ? -0.211 2.596 -11.884 1.00 84.06 127 ALA A CA 1
ATOM 964 C C . ALA A 1 127 ? -0.202 1.895 -10.513 1.00 84.06 127 ALA A C 1
ATOM 966 O O . ALA A 1 127 ? -1.209 1.314 -10.115 1.00 84.06 127 ALA A O 1
ATOM 967 N N . TYR A 1 128 ? 0.892 2.024 -9.753 1.00 87.69 128 TYR A N 1
ATOM 968 C CA . TYR A 1 128 ? 1.004 1.534 -8.377 1.00 87.69 128 TYR A CA 1
ATOM 969 C C . TYR A 1 128 ? -0.104 2.086 -7.470 1.00 87.69 128 TYR A C 1
ATOM 971 O O . TYR A 1 128 ? -0.847 1.314 -6.861 1.00 87.69 128 TYR A O 1
ATOM 979 N N . CYS A 1 129 ? -0.252 3.413 -7.409 1.00 90.62 129 CYS A N 1
ATOM 980 C CA . CYS A 1 129 ? -1.257 4.058 -6.566 1.00 90.62 129 CYS A CA 1
ATOM 981 C C . CYS A 1 129 ? -2.685 3.674 -6.976 1.00 90.62 129 CYS A C 1
ATOM 983 O O . CYS A 1 129 ? -3.503 3.376 -6.107 1.00 90.62 129 CYS A O 1
ATOM 985 N N . VAL A 1 130 ? -2.980 3.640 -8.280 1.00 88.81 130 VAL A N 1
ATOM 986 C CA . VAL A 1 130 ? -4.308 3.276 -8.800 1.00 88.81 130 VAL A CA 1
ATOM 987 C C . VAL A 1 130 ? -4.652 1.824 -8.469 1.00 88.81 130 VAL A C 1
ATOM 989 O O . VAL A 1 130 ? -5.737 1.568 -7.951 1.00 88.81 130 VAL A O 1
ATOM 992 N N . CYS A 1 131 ? -3.733 0.878 -8.693 1.00 87.69 131 CYS A N 1
ATOM 993 C CA . CYS A 1 131 ? -3.971 -0.539 -8.404 1.00 87.69 131 CYS A CA 1
ATOM 994 C C . CYS A 1 131 ? -4.213 -0.783 -6.910 1.00 87.69 131 CYS A C 1
ATOM 996 O O . CYS A 1 131 ? -5.144 -1.497 -6.539 1.00 87.69 131 CYS A O 1
ATOM 998 N N . ILE A 1 132 ? -3.408 -0.161 -6.041 1.00 91.19 132 ILE A N 1
ATOM 999 C CA . ILE A 1 132 ? -3.579 -0.279 -4.589 1.00 91.19 132 ILE A CA 1
ATOM 1000 C C . ILE A 1 132 ? -4.892 0.348 -4.139 1.00 91.19 132 ILE A C 1
ATOM 1002 O O . ILE A 1 132 ? -5.642 -0.291 -3.404 1.00 91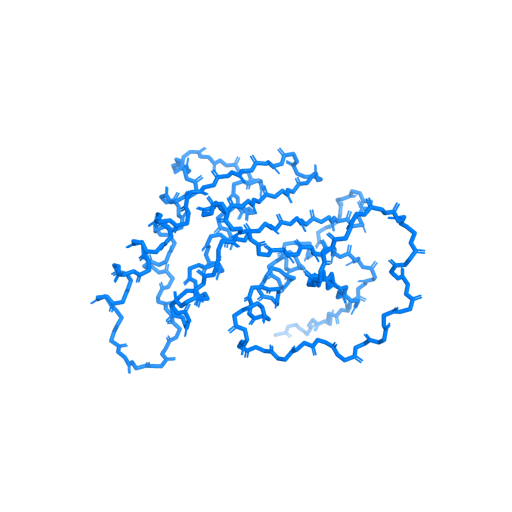.19 132 ILE A O 1
ATOM 1006 N N . ALA A 1 133 ? -5.189 1.573 -4.580 1.00 91.25 133 ALA A N 1
ATOM 1007 C CA . ALA A 1 133 ? -6.430 2.248 -4.224 1.00 91.25 133 ALA A CA 1
ATOM 1008 C C . ALA A 1 133 ? -7.642 1.415 -4.655 1.00 91.25 133 ALA A C 1
ATOM 1010 O O . ALA A 1 133 ? -8.528 1.163 -3.844 1.00 91.25 133 ALA A O 1
ATOM 1011 N N . ALA A 1 134 ? -7.647 0.912 -5.892 1.00 89.69 134 ALA A N 1
ATOM 1012 C CA . ALA A 1 134 ? -8.716 0.063 -6.400 1.00 89.69 134 ALA A CA 1
ATOM 1013 C C . ALA A 1 134 ? -8.878 -1.217 -5.568 1.00 89.69 134 ALA A C 1
ATOM 1015 O O . ALA A 1 134 ? -10.001 -1.567 -5.214 1.00 89.69 134 ALA A O 1
ATOM 1016 N N . ALA A 1 135 ? -7.786 -1.903 -5.223 1.00 89.25 135 ALA A N 1
ATOM 1017 C CA . ALA A 1 135 ? -7.846 -3.118 -4.413 1.00 89.25 135 ALA A CA 1
ATOM 1018 C C . ALA A 1 135 ? -8.371 -2.844 -2.993 1.00 89.25 135 ALA A C 1
ATOM 1020 O O . ALA A 1 135 ? -9.252 -3.556 -2.507 1.00 89.25 135 ALA A O 1
ATOM 1021 N N . LEU A 1 136 ? -7.878 -1.789 -2.336 1.00 90.06 136 LEU A N 1
ATOM 1022 C CA . LEU A 1 136 ? -8.306 -1.412 -0.986 1.00 90.06 136 LEU A CA 1
ATOM 1023 C C . LEU A 1 136 ? -9.769 -0.956 -0.953 1.00 90.06 136 LEU A C 1
ATOM 1025 O O . LEU A 1 136 ? -10.510 -1.356 -0.058 1.00 90.06 136 LEU A O 1
ATOM 1029 N N . LEU A 1 137 ? -10.203 -0.159 -1.933 1.00 89.44 137 LEU A N 1
ATOM 1030 C CA . LEU A 1 137 ? -11.589 0.299 -2.049 1.00 89.44 137 LEU A CA 1
ATOM 1031 C C . LEU A 1 137 ? -12.548 -0.861 -2.350 1.00 89.44 137 LEU A C 1
ATOM 1033 O O . LEU A 1 137 ? -13.643 -0.890 -1.791 1.00 89.44 137 LEU A O 1
ATOM 1037 N N . GLN A 1 138 ? -12.146 -1.827 -3.185 1.00 87.62 138 GLN A N 1
ATOM 1038 C CA . GLN A 1 138 ? -12.932 -3.042 -3.447 1.00 87.62 138 GLN A CA 1
ATOM 1039 C C . GLN A 1 138 ? -13.087 -3.893 -2.193 1.00 87.62 138 GLN A C 1
ATOM 1041 O O . GLN A 1 138 ? -14.196 -4.300 -1.863 1.00 87.62 138 GLN A O 1
ATOM 1046 N N . MET A 1 139 ? -11.996 -4.118 -1.458 1.00 86.19 139 MET A N 1
ATOM 1047 C CA . MET A 1 139 ? -12.038 -4.844 -0.186 1.00 86.19 139 MET A CA 1
ATOM 1048 C C . MET A 1 139 ? -12.914 -4.118 0.842 1.00 86.19 139 MET A C 1
ATOM 1050 O O . MET A 1 139 ? -13.705 -4.736 1.554 1.00 86.19 139 MET A O 1
ATOM 1054 N N . ALA A 1 140 ? -12.853 -2.786 0.863 1.00 86.25 140 ALA A N 1
ATOM 1055 C CA . ALA A 1 140 ? -13.754 -1.971 1.658 1.00 86.25 140 ALA A CA 1
ATOM 1056 C C . ALA A 1 140 ? -15.202 -1.961 1.119 1.00 86.25 140 ALA A C 1
ATOM 1058 O O . ALA A 1 140 ? -16.086 -1.426 1.780 1.00 86.25 140 ALA A O 1
ATOM 1059 N N . GLY A 1 141 ? -15.509 -2.556 -0.033 1.00 85.56 141 GLY A N 1
ATOM 1060 C CA . GLY A 1 141 ? -16.849 -2.517 -0.629 1.00 85.56 141 GLY A CA 1
ATOM 1061 C C . GLY A 1 141 ? -17.308 -1.103 -1.004 1.00 85.56 141 GLY A C 1
ATOM 1062 O O . GLY A 1 141 ? -18.506 -0.853 -1.090 1.00 85.56 141 GLY A O 1
ATOM 1063 N N . LEU A 1 142 ? -16.364 -0.174 -1.185 1.00 84.44 142 LEU A N 1
ATOM 1064 C CA . LEU A 1 142 ? -16.627 1.201 -1.618 1.00 84.44 142 LEU A CA 1
ATOM 1065 C C . LEU A 1 142 ? -16.761 1.303 -3.144 1.00 84.44 142 LEU A C 1
ATOM 1067 O O . LEU A 1 142 ? -17.351 2.258 -3.640 1.00 84.44 142 LEU A O 1
ATOM 1071 N N . ILE A 1 143 ? -16.232 0.322 -3.881 1.00 85.56 143 ILE A N 1
ATOM 1072 C CA . ILE A 1 143 ? -16.425 0.170 -5.327 1.00 85.56 143 ILE A CA 1
ATOM 1073 C C . ILE A 1 143 ? -16.793 -1.288 -5.658 1.00 85.56 143 ILE A C 1
ATOM 1075 O O . ILE A 1 143 ? -16.370 -2.196 -4.936 1.00 85.56 143 ILE A O 1
ATOM 1079 N N . PRO A 1 144 ? -17.584 -1.532 -6.721 1.00 78.62 144 PRO A N 1
ATOM 1080 C CA . PRO A 1 144 ? -17.985 -2.882 -7.114 1.00 78.62 144 PRO A CA 1
ATOM 1081 C C . PRO A 1 144 ? -16.789 -3.709 -7.602 1.00 78.62 144 PRO A C 1
ATOM 1083 O O . PRO A 1 144 ? -15.804 -3.166 -8.105 1.00 78.62 144 PRO A O 1
ATOM 1086 N N . SER A 1 145 ? -16.892 -5.036 -7.492 1.00 70.50 145 SER A N 1
ATOM 1087 C CA . SER A 1 145 ? -15.898 -5.945 -8.067 1.00 70.50 145 SER A CA 1
ATOM 1088 C C . SER A 1 145 ? -15.912 -5.866 -9.599 1.00 70.50 145 SER A C 1
ATOM 1090 O O . SER A 1 145 ? -16.996 -5.765 -10.182 1.00 70.50 145 SER A O 1
ATOM 1092 N N . PRO A 1 146 ? -14.752 -5.959 -10.271 1.00 63.44 146 PRO A N 1
ATOM 1093 C CA . PRO A 1 146 ? -14.667 -5.913 -11.723 1.00 63.44 146 PRO A CA 1
ATOM 1094 C C . PRO A 1 146 ? -15.474 -7.055 -12.345 1.00 63.44 146 PRO A C 1
ATOM 1096 O O . PRO A 1 146 ? -15.399 -8.201 -11.912 1.00 63.44 146 PRO A O 1
ATOM 1099 N N . SER A 1 147 ? -16.236 -6.736 -13.388 1.00 49.25 147 SER A N 1
ATOM 1100 C CA . SER A 1 147 ? -17.116 -7.656 -14.117 1.00 49.25 147 SER A CA 1
ATOM 1101 C C . SER A 1 147 ? -16.398 -8.483 -15.198 1.00 49.25 147 SER A C 1
ATOM 1103 O O . SER A 1 147 ? -17.049 -9.083 -16.052 1.00 49.25 147 SER A O 1
ATOM 1105 N N . VAL A 1 148 ? -15.061 -8.523 -15.196 1.00 49.34 148 VAL A N 1
ATOM 1106 C CA . VAL A 1 148 ? -14.266 -9.165 -16.256 1.00 49.34 148 VAL A CA 1
ATOM 1107 C C . VAL A 1 148 ? -14.169 -10.686 -16.019 1.00 49.34 148 VAL A C 1
ATOM 1109 O O . VAL A 1 148 ? -13.818 -11.102 -14.913 1.00 49.34 148 VAL A O 1
ATOM 1112 N N . PRO A 1 149 ? -14.469 -11.543 -17.019 1.00 34.78 149 PRO A N 1
ATOM 1113 C CA . PRO A 1 149 ? -14.504 -12.996 -16.848 1.00 34.78 149 PRO A CA 1
ATOM 1114 C C . PRO A 1 149 ? -13.128 -13.621 -16.545 1.00 34.78 149 PRO A C 1
ATOM 1116 O O . PRO A 1 149 ? -12.138 -13.415 -17.245 1.00 34.78 149 PRO A O 1
ATOM 1119 N N . VAL A 1 150 ? -13.119 -14.465 -15.510 1.00 41.94 150 VAL A N 1
ATOM 1120 C CA . VAL A 1 150 ? -11.995 -15.154 -14.841 1.00 41.94 150 VAL A CA 1
ATOM 1121 C C . VAL A 1 150 ? -11.407 -16.301 -15.690 1.00 41.94 150 VAL A C 1
ATOM 1123 O O . VAL A 1 150 ? -11.363 -17.446 -15.256 1.00 41.94 150 VAL A O 1
ATOM 1126 N N . SER A 1 151 ? -11.006 -16.057 -16.942 1.00 31.98 151 SER A N 1
ATOM 1127 C CA . SER A 1 151 ? -10.580 -17.147 -17.857 1.00 31.98 151 SER A CA 1
ATOM 1128 C C . SER A 1 151 ? -9.065 -17.307 -18.052 1.00 31.98 151 SER A C 1
ATOM 1130 O O . SER A 1 151 ? -8.647 -18.211 -18.765 1.00 31.98 151 SER A O 1
ATOM 1132 N N . LEU A 1 152 ? -8.217 -16.496 -17.407 1.00 34.50 152 LEU A N 1
ATOM 1133 C CA . LEU A 1 152 ? -6.745 -16.616 -17.504 1.00 34.50 152 LEU A CA 1
ATOM 1134 C C . LEU A 1 152 ? -6.046 -16.958 -16.173 1.00 34.50 152 LEU A C 1
ATOM 1136 O O . LEU A 1 152 ? -4.824 -16.920 -16.085 1.00 34.50 152 LEU A O 1
ATOM 1140 N N . LEU A 1 153 ? -6.808 -17.329 -15.138 1.00 39.19 153 LEU A N 1
ATOM 1141 C CA . LEU A 1 153 ? -6.322 -17.487 -13.758 1.00 39.19 153 LEU A CA 1
ATOM 1142 C C . LEU A 1 153 ? -5.885 -18.913 -13.368 1.00 39.19 153 LEU A C 1
ATOM 1144 O O . LEU A 1 153 ? -5.611 -19.165 -12.197 1.00 39.19 153 LEU A O 1
ATOM 1148 N N . ILE A 1 154 ? -5.785 -19.855 -14.312 1.00 35.41 154 ILE A N 1
ATOM 1149 C CA . ILE A 1 154 ? -5.451 -21.254 -13.998 1.00 35.41 154 ILE A CA 1
ATOM 1150 C C . ILE A 1 154 ? -4.099 -21.647 -14.600 1.00 35.41 154 ILE A C 1
ATOM 1152 O O . ILE A 1 154 ? -4.031 -22.220 -15.681 1.00 35.41 154 ILE A O 1
ATOM 1156 N N . CYS A 1 155 ? -3.024 -21.345 -13.870 1.00 27.31 155 CYS A N 1
ATOM 1157 C CA . CYS A 1 155 ? -1.793 -22.148 -13.805 1.00 27.31 155 CYS A CA 1
ATOM 1158 C C . CYS A 1 155 ? -0.944 -21.569 -12.653 1.00 27.31 155 CYS A C 1
ATOM 1160 O O . CYS A 1 155 ? -0.227 -20.595 -12.834 1.00 27.31 155 CYS A O 1
ATOM 1162 N N . SER A 1 156 ? -1.100 -21.975 -11.393 1.00 31.36 156 SER A N 1
ATOM 1163 C CA . SER A 1 156 ? -0.770 -23.303 -10.882 1.00 31.36 156 SER A CA 1
ATOM 1164 C C . SER A 1 156 ? -1.550 -23.591 -9.593 1.00 31.36 156 SER A C 1
ATOM 1166 O O . SER A 1 156 ? -1.539 -22.818 -8.639 1.00 31.36 156 SER A O 1
ATOM 1168 N N . THR A 1 157 ? -2.221 -24.733 -9.589 1.00 42.06 157 THR A N 1
ATOM 1169 C CA . THR A 1 157 ? -2.984 -25.361 -8.506 1.00 42.06 157 THR A CA 1
ATOM 1170 C C . THR A 1 157 ? -2.144 -25.728 -7.277 1.00 42.06 157 THR A C 1
ATOM 1172 O O . THR A 1 157 ? -1.086 -26.329 -7.441 1.00 42.06 157 THR A O 1
ATOM 1175 N N . TYR A 1 158 ? -2.671 -25.429 -6.078 1.00 34.28 158 TYR A N 1
ATOM 1176 C CA . TYR A 1 158 ? -2.912 -26.319 -4.913 1.00 34.28 158 TYR A CA 1
ATOM 1177 C C . TYR A 1 158 ? -2.766 -25.555 -3.582 1.00 34.28 158 TYR A C 1
ATOM 1179 O O . TYR A 1 158 ? -1.675 -25.492 -3.032 1.00 34.28 158 TYR A O 1
ATOM 1187 N N . TYR A 1 159 ? -3.864 -24.990 -3.062 1.00 29.83 159 TYR A N 1
ATOM 1188 C CA . TYR A 1 159 ? -4.368 -25.189 -1.688 1.00 29.83 159 TYR A CA 1
ATOM 1189 C C . TYR A 1 159 ? -5.632 -24.332 -1.491 1.00 29.83 159 TYR A C 1
ATOM 1191 O O . TYR A 1 159 ? -5.648 -23.143 -1.799 1.00 29.83 159 TYR A O 1
ATOM 1199 N N . SER A 1 160 ? -6.708 -24.961 -1.031 1.00 36.84 160 SER A N 1
ATOM 1200 C CA . SER A 1 160 ? -8.046 -24.393 -0.857 1.00 36.84 160 SER A CA 1
ATOM 1201 C C . SER A 1 160 ? -8.098 -23.137 0.023 1.00 36.84 160 SER A C 1
ATOM 1203 O O . SER A 1 160 ? -7.697 -23.190 1.181 1.00 36.84 160 SER A O 1
ATOM 1205 N N . ALA A 1 161 ? -8.715 -22.064 -0.483 1.00 31.92 161 ALA A N 1
ATOM 1206 C CA . ALA A 1 161 ? -9.523 -21.110 0.289 1.00 31.92 161 ALA A CA 1
ATOM 1207 C C . ALA A 1 161 ? -10.380 -20.254 -0.675 1.00 31.92 161 ALA A C 1
ATOM 1209 O O . ALA A 1 161 ? -9.880 -19.856 -1.730 1.00 31.92 161 ALA A O 1
ATOM 1210 N N . PRO A 1 162 ? -11.660 -19.971 -0.361 1.00 36.97 162 PRO A N 1
ATOM 1211 C CA . PRO A 1 162 ? -12.476 -19.048 -1.144 1.00 36.97 162 PRO A CA 1
ATOM 1212 C C . PRO A 1 162 ? -11.990 -17.616 -0.864 1.00 36.97 162 PRO A C 1
ATOM 1214 O O . PRO A 1 162 ? -11.477 -17.363 0.219 1.00 36.97 162 PRO A O 1
ATOM 1217 N N . TYR A 1 163 ? -12.175 -16.679 -1.795 1.00 37.88 163 TYR A N 1
ATOM 1218 C CA . TYR A 1 163 ? -11.726 -15.270 -1.723 1.00 37.88 163 TYR A CA 1
ATOM 1219 C C . TYR A 1 163 ? -10.277 -14.996 -2.168 1.00 37.88 163 TYR A C 1
ATOM 1221 O O . TYR A 1 163 ? -9.495 -14.350 -1.476 1.00 37.88 163 TYR A O 1
ATOM 1229 N N . CYS A 1 164 ? -9.932 -15.424 -3.384 1.00 34.34 164 CYS A N 1
ATOM 1230 C CA . CYS A 1 164 ? -8.795 -14.873 -4.123 1.00 34.34 164 CYS A CA 1
ATOM 1231 C C . CYS A 1 164 ? -9.323 -13.812 -5.105 1.00 34.34 164 CYS A C 1
ATOM 1233 O O . CYS A 1 164 ? -9.961 -14.167 -6.095 1.00 34.34 164 CYS A O 1
ATOM 1235 N N . GLN A 1 165 ? -9.109 -12.521 -4.832 1.00 42.72 165 GLN A N 1
ATOM 1236 C CA . GLN A 1 165 ? -9.318 -11.458 -5.822 1.00 42.72 165 GLN A CA 1
ATOM 1237 C C . GLN A 1 165 ? -7.956 -10.950 -6.296 1.00 42.72 165 GLN A C 1
ATOM 1239 O O . GLN A 1 165 ? -7.242 -10.249 -5.579 1.00 42.72 165 GLN A O 1
ATOM 1244 N N . GLN A 1 166 ? -7.606 -11.324 -7.525 1.00 40.84 166 GLN A N 1
ATOM 1245 C CA . GLN A 1 166 ? -6.478 -10.771 -8.263 1.00 40.84 166 GLN A CA 1
ATOM 1246 C C . GLN A 1 166 ? -7.037 -9.788 -9.293 1.00 40.84 166 GLN A C 1
ATOM 1248 O O . GLN A 1 166 ? -7.879 -10.163 -10.110 1.00 40.84 166 GLN A O 1
ATOM 1253 N N . ILE A 1 167 ? -6.634 -8.520 -9.198 1.00 39.78 167 ILE A N 1
ATOM 1254 C CA . ILE A 1 167 ? -7.143 -7.441 -10.050 1.00 39.78 167 ILE A CA 1
ATOM 1255 C C . ILE A 1 167 ? -6.070 -7.129 -11.094 1.00 39.78 167 ILE A C 1
ATOM 1257 O O . ILE A 1 167 ? -4.976 -6.678 -10.754 1.00 39.78 167 ILE A O 1
ATOM 1261 N N . ASP A 1 168 ? -6.405 -7.385 -12.356 1.00 38.41 168 ASP A N 1
ATOM 1262 C CA . ASP A 1 168 ? -5.631 -7.006 -13.536 1.00 38.41 168 ASP A CA 1
ATOM 1263 C C . ASP A 1 168 ? -6.213 -5.700 -14.093 1.00 38.41 168 ASP A C 1
ATOM 1265 O O . ASP A 1 168 ? -7.354 -5.677 -14.558 1.00 38.41 168 ASP A O 1
ATOM 1269 N N . ILE A 1 169 ? -5.455 -4.604 -14.020 1.00 36.97 169 ILE A N 1
ATOM 1270 C CA . ILE A 1 169 ? -5.812 -3.342 -14.679 1.00 36.97 169 ILE A CA 1
ATOM 1271 C C . ILE A 1 169 ? -4.975 -3.270 -15.960 1.00 36.97 169 ILE A C 1
ATOM 1273 O O . ILE A 1 169 ? -3.754 -3.121 -15.890 1.00 36.97 169 ILE A O 1
ATOM 1277 N N . SER A 1 170 ? -5.637 -3.470 -17.105 1.00 34.44 170 SER A N 1
ATOM 1278 C CA . SER A 1 170 ? -5.087 -3.294 -18.461 1.00 34.44 170 SER A CA 1
ATOM 1279 C C . SER A 1 170 ? -5.470 -1.928 -19.018 1.00 34.44 170 SER A C 1
ATOM 1281 O O . SER A 1 170 ? -6.616 -1.504 -18.747 1.00 34.44 170 SER A O 1
#

Secondary structure (DSSP, 8-state):
-PPP--------EEEEEEEESSSEEEEEEGGGTEEEEEEHHHHHHHHHHHHHH--SSSPPPPHHHHHHHHHHHHT--TT--SHHHHHHHHHHHHHHHHHHH-S-PPEEEEEEEE---S---SSHHHHHHHHHHHHHHHHTTSSPPP-----S--S------S--EEEEE-

InterPro domains:
  IPR006204 GHMP kinase N-terminal domain [PF00288] (98-142)
  IPR006205 Mevalonate kinase [PTHR43290] (2-147)
  IPR014721 Small ribosomal subunit protein uS5 domain 2-type fold, subgroup [G3DSA:3.30.230.10] (1-153)
  IPR020568 Ribosomal protein uS5 domain 2-type superfamily [SSF54211] (4-143)

Foldseek 3Di:
DDDDDDDDDPWKKKKWKDFDPPQKAWEAEPVVPDTDIDGNVLLLVLLVVQVVVDDPPPDQRDPVSQQVSLCVRLVHDPPDDDPRSVLSSLLSSLLSSLCNVPVPDGHMHMYIYIPDDDDDPNCVVVVSNVNSNVVSCCSSVVDDQDPDDPDPPDPDDDDDDPDTDIDIDD

Radius of gyration: 17.07 Å; chains: 1; bounding box: 35×53×42 Å

Sequence (170 aa):
MQTAVAGSIDLRTYVSLFTSADGRIYLSLPDLGVEKTWLLKDLLRAGERLSECTVEDGSPPSLELLVPIARKLSGSCEDQCGVQHLAILAFWYLLLGVVQRKRDILAVKLTVRFKLPSCVGLGSSGAYCVCIAAALLQMAGLIPSPSVPVSLLICSTYYSAPYCQQIDIS

pLDDT: mean 74.95, std 19.58, range [27.31, 95.88]